Protein AF-A0A3B9G1D1-F1 (afdb_monomer_lite)

Secondary structure (DSSP, 8-state):
--SSS--SS-B-HHHHHTT---TTPPB----TT--SHHHHTS-TT--GGG-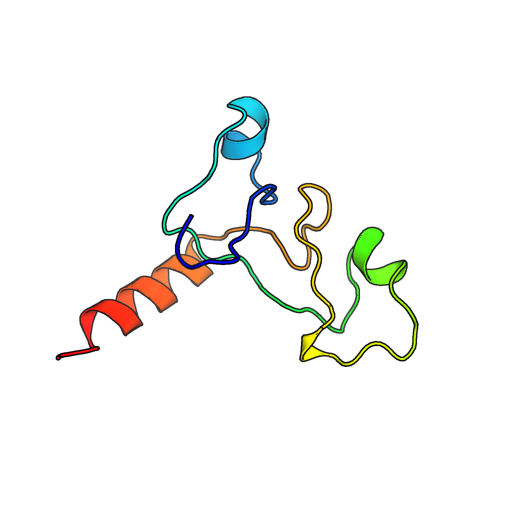---STT-HHHHBB-HHHHHHHHHHHTT---

Radius of gyration: 13.63 Å; chains: 1; bounding box: 31×37×28 Å

Structure (mmCIF, N/CA/C/O back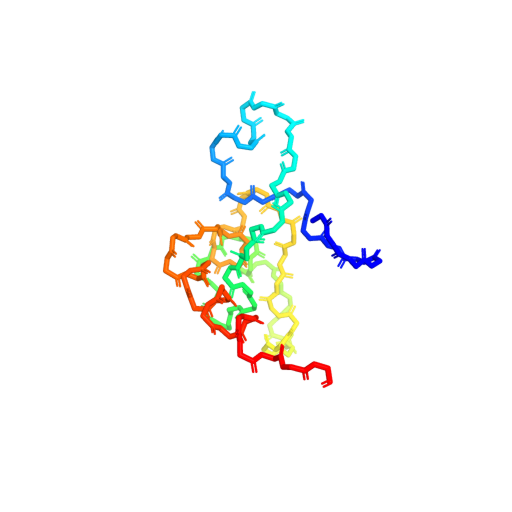bone):
data_AF-A0A3B9G1D1-F1
#
_entry.id   AF-A0A3B9G1D1-F1
#
loop_
_atom_site.group_PDB
_atom_site.id
_atom_site.type_symbol
_atom_site.label_atom_id
_atom_site.label_alt_id
_atom_site.label_comp_id
_atom_site.label_asym_id
_atom_site.label_entity_id
_atom_site.label_seq_id
_atom_site.pdbx_PDB_ins_code
_atom_site.Cartn_x
_atom_site.Cartn_y
_atom_site.Cartn_z
_atom_site.occupancy
_atom_site.B_iso_or_equiv
_atom_site.auth_seq_id
_atom_site.auth_comp_id
_atom_site.auth_asym_id
_atom_site.auth_atom_id
_atom_site.pdbx_PDB_model_num
ATOM 1 N N . GLY A 1 1 ? 1.272 -1.482 11.565 1.00 91.75 1 GLY A N 1
ATOM 2 C CA . GLY A 1 1 ? 1.151 -1.634 13.033 1.00 91.75 1 GLY A CA 1
ATOM 3 C C . GLY A 1 1 ? 0.996 -3.066 13.548 1.00 91.75 1 GLY A C 1
ATOM 4 O O . GLY A 1 1 ? 0.510 -3.212 14.658 1.00 91.75 1 GLY A O 1
ATOM 5 N N . PHE A 1 2 ? 1.403 -4.103 12.808 1.00 95.44 2 PHE A N 1
ATOM 6 C CA . PHE A 1 2 ? 1.445 -5.501 13.278 1.00 95.44 2 PHE A CA 1
ATOM 7 C C . PHE A 1 2 ? 2.688 -6.192 12.701 1.00 95.44 2 PHE A C 1
ATOM 9 O O . PHE A 1 2 ? 3.060 -5.900 11.566 1.00 95.44 2 PHE A O 1
ATOM 16 N N . GLY A 1 3 ? 3.301 -7.108 13.459 1.00 95.56 3 GLY A N 1
ATOM 17 C CA . GLY A 1 3 ? 4.582 -7.741 13.110 1.00 95.56 3 GLY A CA 1
ATOM 18 C C . GLY A 1 3 ? 5.805 -6.937 13.575 1.00 95.56 3 GLY A C 1
ATOM 19 O O . GLY A 1 3 ? 5.674 -5.810 14.047 1.00 95.56 3 GLY A O 1
ATOM 20 N N . SER A 1 4 ? 7.000 -7.527 13.463 1.00 97.00 4 SER A N 1
ATOM 21 C CA . SER A 1 4 ? 8.272 -6.889 13.853 1.00 97.00 4 SER A CA 1
ATOM 22 C C . SER A 1 4 ? 8.762 -5.834 12.857 1.00 97.00 4 SER A C 1
ATOM 24 O O . SER A 1 4 ? 9.543 -4.963 13.227 1.00 97.00 4 SER A O 1
ATOM 26 N N . ASN A 1 5 ? 8.297 -5.901 11.607 1.00 95.69 5 ASN A N 1
ATOM 27 C CA . ASN A 1 5 ? 8.537 -4.907 10.570 1.00 95.69 5 ASN A CA 1
ATOM 28 C C . ASN A 1 5 ? 7.212 -4.636 9.853 1.00 95.69 5 ASN A C 1
ATOM 30 O O . ASN A 1 5 ? 6.591 -5.559 9.325 1.00 95.69 5 ASN A O 1
ATOM 34 N N . THR A 1 6 ? 6.727 -3.401 9.919 1.00 96.00 6 THR A N 1
ATOM 35 C CA . THR A 1 6 ? 5.366 -3.045 9.514 1.00 96.00 6 THR A CA 1
ATOM 36 C C . THR A 1 6 ? 5.356 -1.649 8.899 1.00 96.00 6 THR A C 1
ATOM 38 O O . THR A 1 6 ? 6.129 -0.813 9.369 1.00 96.00 6 THR A O 1
ATOM 41 N N . PRO A 1 7 ? 4.484 -1.368 7.911 1.00 96.31 7 PRO A N 1
ATOM 42 C CA . PRO A 1 7 ? 4.388 -0.037 7.323 1.00 96.31 7 PRO A CA 1
ATOM 43 C C . PRO A 1 7 ? 4.136 1.031 8.390 1.00 96.31 7 PRO A C 1
ATOM 45 O O . PRO A 1 7 ? 3.262 0.869 9.260 1.00 96.31 7 PRO A O 1
ATOM 48 N N . SER A 1 8 ? 4.924 2.099 8.326 1.00 94.25 8 SER A N 1
ATOM 49 C CA . SER A 1 8 ? 4.988 3.162 9.327 1.00 94.25 8 SER A CA 1
ATOM 50 C C . SER A 1 8 ? 4.765 4.558 8.740 1.00 94.25 8 SER A C 1
ATOM 52 O O . SER A 1 8 ? 4.206 5.404 9.437 1.00 94.25 8 SER A O 1
ATOM 54 N N . ASP A 1 9 ? 5.077 4.774 7.457 1.00 96.38 9 ASP A N 1
ATOM 55 C CA . ASP A 1 9 ? 4.829 6.021 6.714 1.00 96.38 9 ASP A CA 1
ATOM 56 C C . ASP A 1 9 ? 3.913 5.737 5.512 1.00 96.38 9 ASP A C 1
ATOM 58 O O . ASP A 1 9 ? 4.268 5.938 4.359 1.00 96.38 9 ASP A O 1
ATOM 62 N N . VAL A 1 10 ? 2.716 5.209 5.781 1.00 97.50 10 VAL A N 1
ATOM 63 C CA . VAL A 1 10 ? 1.737 4.829 4.744 1.00 97.50 10 VAL A CA 1
ATOM 64 C C . VAL A 1 10 ? 1.265 6.032 3.917 1.00 97.50 10 VAL A C 1
ATOM 66 O O . VAL A 1 10 ? 1.027 7.112 4.469 1.00 97.50 10 VAL A O 1
ATOM 69 N N . HIS A 1 11 ? 1.019 5.844 2.613 1.00 98.38 11 HIS A N 1
ATOM 70 C CA . HIS A 1 11 ? 0.369 6.856 1.768 1.00 98.38 11 HIS A CA 1
ATOM 71 C C . HIS A 1 11 ? -1.113 6.984 2.161 1.00 98.38 11 HIS A C 1
ATOM 73 O O . HIS A 1 11 ? -2.008 6.358 1.598 1.00 98.38 11 HIS A O 1
ATOM 79 N N . SER A 1 12 ? -1.385 7.777 3.198 1.00 98.19 12 SER A N 1
ATOM 80 C CA . SER A 1 12 ? -2.727 8.127 3.659 1.00 98.19 12 SER A CA 1
ATOM 81 C C . SER A 1 12 ? -2.739 9.553 4.186 1.00 98.19 12 SER A C 1
ATOM 83 O O . SER A 1 12 ? -2.033 9.896 5.135 1.00 98.19 12 SER A O 1
ATOM 85 N N . ARG A 1 13 ? -3.594 10.397 3.600 1.00 98.12 13 ARG A N 1
ATOM 86 C CA . ARG A 1 13 ? -3.717 11.811 3.994 1.00 98.12 13 ARG A CA 1
ATOM 87 C C . ARG A 1 13 ? -4.099 11.969 5.464 1.00 98.12 13 ARG A C 1
ATOM 89 O O . ARG A 1 13 ? -3.559 12.836 6.140 1.00 98.12 13 ARG A O 1
ATOM 96 N N . VAL A 1 14 ? -5.002 11.123 5.965 1.00 96.31 14 VAL A N 1
ATOM 97 C CA . VAL A 1 14 ? -5.439 11.162 7.370 1.00 96.31 14 VAL A CA 1
ATOM 98 C C . VAL A 1 14 ? -4.289 10.773 8.295 1.00 96.31 14 VAL A C 1
ATOM 100 O O . VAL A 1 14 ? -4.023 11.494 9.255 1.00 96.31 14 VAL A O 1
ATOM 103 N N . ALA A 1 15 ? -3.582 9.682 7.981 1.00 96.31 15 ALA A N 1
ATOM 104 C CA . ALA A 1 15 ? -2.434 9.218 8.758 1.00 96.31 15 ALA A CA 1
ATOM 105 C C . ALA A 1 15 ? -1.327 10.281 8.809 1.00 96.31 15 ALA A C 1
ATOM 107 O O . ALA A 1 15 ? -0.862 10.643 9.891 1.00 96.31 15 ALA A O 1
ATOM 108 N N . LYS A 1 16 ? -0.991 10.865 7.651 1.00 97.69 16 LYS A N 1
ATOM 109 C CA . LYS A 1 16 ? 0.029 11.910 7.524 1.00 97.69 16 LYS A CA 1
ATOM 110 C C . LYS A 1 16 ? -0.340 13.177 8.284 1.00 97.69 16 LYS A C 1
ATOM 112 O O . LYS A 1 16 ? 0.456 13.669 9.076 1.00 97.69 16 LYS A O 1
ATOM 117 N N . ALA A 1 17 ? -1.562 13.679 8.099 1.00 97.88 17 ALA A N 1
ATOM 118 C CA . ALA A 1 17 ? -2.029 14.898 8.759 1.00 97.88 17 ALA A CA 1
ATOM 119 C C . ALA A 1 17 ? -2.108 14.754 10.285 1.00 97.88 17 ALA A C 1
ATOM 121 O O . ALA A 1 17 ? -1.934 15.729 11.013 1.00 97.88 17 ALA A O 1
ATOM 122 N N . LYS A 1 18 ? -2.389 13.544 10.779 1.00 96.50 18 LYS A N 1
ATOM 123 C CA . LYS A 1 18 ? -2.461 13.241 12.212 1.00 96.50 18 LYS A CA 1
ATOM 124 C C . LYS A 1 18 ? -1.145 12.732 12.795 1.00 96.50 18 LYS A C 1
ATOM 126 O O . LYS A 1 18 ? -1.110 12.475 13.994 1.00 96.50 18 LYS A O 1
ATOM 131 N N . ASN A 1 19 ? -0.100 12.595 11.977 1.00 94.88 19 ASN A N 1
ATOM 132 C CA . ASN A 1 19 ? 1.170 11.972 12.342 1.00 94.88 19 ASN A CA 1
ATOM 133 C C . ASN A 1 19 ? 0.963 10.660 13.121 1.00 94.88 19 ASN A C 1
ATOM 135 O O . ASN A 1 19 ? 1.442 10.491 14.243 1.00 94.88 19 ASN A O 1
ATOM 139 N N . THR A 1 20 ? 0.150 9.767 12.559 1.00 93.62 20 THR A N 1
ATOM 140 C CA . THR A 1 20 ? -0.269 8.528 13.216 1.00 93.62 20 THR A CA 1
ATOM 141 C C . THR A 1 20 ? -0.161 7.338 12.275 1.00 93.62 20 THR A C 1
ATOM 143 O O . THR A 1 20 ? -0.185 7.492 11.056 1.00 93.62 20 THR A O 1
ATOM 146 N N . SER A 1 21 ? -0.071 6.142 12.851 1.00 91.06 21 SER A N 1
ATOM 147 C CA . SER A 1 21 ? -0.121 4.894 12.088 1.00 91.06 21 SER A CA 1
ATOM 148 C C . SER A 1 21 ? -1.568 4.446 11.864 1.00 91.06 21 SER A C 1
ATOM 150 O O . SER A 1 21 ? -2.485 4.896 12.552 1.00 91.06 21 SER A O 1
ATOM 152 N N . LEU A 1 22 ? -1.776 3.517 10.928 1.00 94.88 22 LEU A N 1
ATOM 153 C CA . LEU A 1 22 ? -3.065 2.854 10.712 1.00 94.88 22 LEU A CA 1
ATOM 154 C C . LEU A 1 22 ? -2.955 1.357 11.051 1.00 94.88 22 LEU A C 1
ATOM 156 O O . LEU A 1 22 ? -2.730 0.536 10.157 1.00 94.88 22 LEU A O 1
ATOM 160 N N . PRO A 1 23 ? -3.059 0.960 12.334 1.00 95.50 23 PRO A N 1
ATOM 161 C CA . PRO A 1 23 ? -3.076 -0.451 12.706 1.00 95.50 23 PRO A CA 1
ATOM 162 C C . PRO A 1 23 ? -4.195 -1.205 11.979 1.00 95.50 23 PRO A C 1
ATOM 164 O O . PRO A 1 23 ? -5.333 -0.749 11.932 1.00 95.50 23 PRO A O 1
ATOM 167 N N . GLY A 1 24 ? -3.857 -2.362 11.405 1.00 95.50 24 GLY A N 1
ATOM 168 C CA . GLY A 1 24 ? -4.796 -3.216 10.672 1.00 95.50 24 GLY A CA 1
ATOM 169 C C . GLY A 1 24 ? -5.016 -2.829 9.208 1.00 95.50 24 GLY A C 1
ATOM 170 O O . GLY A 1 24 ? -5.642 -3.600 8.489 1.00 95.50 24 GLY A O 1
ATOM 171 N N . ALA A 1 25 ? -4.486 -1.690 8.748 1.00 96.62 25 ALA A N 1
ATOM 172 C CA . ALA A 1 25 ? -4.575 -1.313 7.344 1.00 96.62 25 ALA A CA 1
ATOM 173 C C . ALA A 1 25 ? -3.587 -2.114 6.482 1.00 96.62 25 ALA A C 1
ATOM 175 O O . ALA A 1 25 ? -2.387 -2.147 6.767 1.00 96.62 25 ALA A O 1
ATOM 176 N N . LEU A 1 26 ? -4.097 -2.722 5.410 1.00 98.19 26 LEU A N 1
ATOM 177 C CA . LEU A 1 26 ? -3.297 -3.352 4.364 1.00 98.19 26 LEU A CA 1
ATOM 178 C C . LEU A 1 26 ? -2.898 -2.321 3.300 1.00 98.19 26 LEU A C 1
ATOM 180 O O . LEU A 1 26 ? -3.762 -1.629 2.751 1.00 98.19 26 LEU A O 1
ATOM 184 N N . VAL A 1 27 ? -1.597 -2.245 3.022 1.00 98.44 27 VAL A N 1
ATOM 185 C CA . VAL A 1 27 ? -1.028 -1.481 1.902 1.00 98.44 27 VAL A CA 1
ATOM 186 C C . VAL A 1 27 ? -1.027 -2.316 0.620 1.00 98.44 27 VAL A C 1
ATOM 188 O O . VAL A 1 27 ? -1.117 -3.541 0.695 1.00 98.44 27 VAL A O 1
AT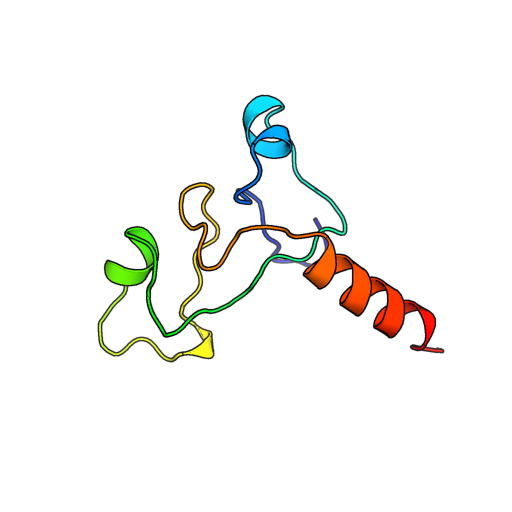OM 191 N N . GLY A 1 28 ? -0.909 -1.666 -0.540 1.00 98.25 28 GLY A N 1
ATOM 192 C CA . GLY A 1 28 ? -0.883 -2.340 -1.846 1.00 98.25 28 GLY A CA 1
ATOM 193 C C . GLY A 1 28 ? 0.197 -3.422 -1.965 1.00 98.25 28 GLY A C 1
ATOM 194 O O . GLY A 1 28 ? -0.083 -4.518 -2.449 1.00 98.25 28 GLY A O 1
ATOM 195 N N . GLY A 1 29 ? 1.396 -3.158 -1.440 1.00 98.44 29 GLY A N 1
ATOM 196 C CA . GLY A 1 29 ? 2.527 -4.083 -1.481 1.00 98.44 29 GLY A CA 1
ATOM 197 C C . GLY A 1 29 ? 3.439 -3.853 -2.691 1.00 98.44 29 GLY A C 1
ATOM 198 O O . GLY A 1 29 ? 3.375 -2.796 -3.310 1.00 98.44 29 GLY A O 1
ATOM 199 N N . PRO A 1 30 ? 4.347 -4.794 -3.004 1.00 98.38 30 PRO A N 1
ATOM 200 C CA . PRO A 1 30 ? 5.314 -4.607 -4.080 1.00 98.38 30 PRO A CA 1
ATOM 201 C C . PRO A 1 30 ? 4.669 -4.416 -5.459 1.00 98.38 30 PRO A C 1
ATOM 203 O O . PRO A 1 30 ? 3.801 -5.201 -5.843 1.00 98.38 30 PRO A O 1
ATOM 206 N N . ASP A 1 31 ? 5.161 -3.440 -6.223 1.00 98.00 31 ASP A N 1
ATOM 207 C CA . ASP A 1 31 ? 4.720 -3.140 -7.589 1.00 98.00 31 ASP A CA 1
ATOM 208 C C . ASP A 1 31 ? 5.916 -3.061 -8.549 1.00 98.00 31 ASP A C 1
ATOM 210 O O . ASP A 1 31 ? 6.736 -2.150 -8.476 1.00 98.00 31 ASP A O 1
ATOM 214 N N . SER A 1 32 ? 6.014 -4.010 -9.484 1.00 97.50 32 SER A N 1
ATOM 215 C CA . SER A 1 32 ? 7.094 -4.051 -10.477 1.00 97.50 32 SER A CA 1
ATOM 216 C C . SER A 1 32 ? 6.937 -3.064 -11.635 1.00 97.50 32 SER A C 1
ATOM 218 O O . SER A 1 32 ? 7.882 -2.931 -12.416 1.00 97.50 32 SER A O 1
ATOM 220 N N . TYR A 1 33 ? 5.784 -2.406 -11.779 1.00 97.56 33 TYR A N 1
ATOM 221 C CA . TYR A 1 33 ? 5.562 -1.411 -12.832 1.00 97.56 33 TYR A CA 1
ATOM 222 C C . TYR A 1 33 ? 6.245 -0.074 -12.539 1.00 97.56 33 TYR A C 1
ATOM 224 O O . TYR A 1 33 ? 6.541 0.662 -13.479 1.00 97.56 33 TYR A O 1
ATOM 232 N N . ARG A 1 34 ? 6.632 0.169 -11.276 1.00 97.00 34 ARG A N 1
ATOM 233 C CA . ARG A 1 34 ? 7.363 1.369 -10.840 1.00 97.00 34 ARG A CA 1
ATOM 234 C C . ARG A 1 34 ? 6.580 2.636 -11.172 1.00 97.00 34 ARG A C 1
ATOM 236 O O . ARG A 1 34 ? 7.084 3.558 -11.820 1.00 97.00 34 ARG A O 1
ATOM 243 N N . ASP A 1 35 ? 5.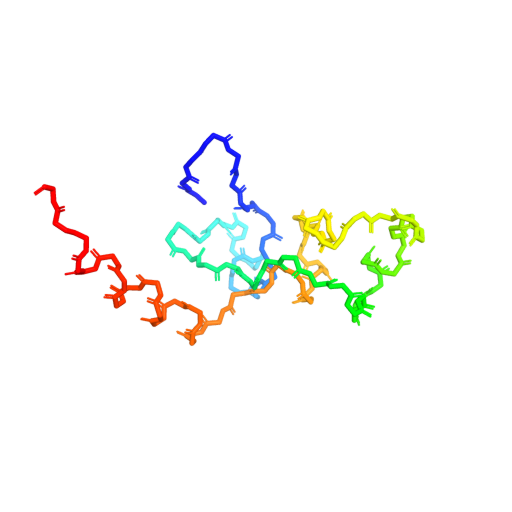327 2.671 -10.747 1.00 97.94 35 ASP A N 1
ATOM 244 C CA . ASP A 1 35 ? 4.417 3.739 -11.151 1.00 97.94 35 ASP A CA 1
ATOM 245 C C . ASP A 1 35 ? 4.690 5.075 -10.429 1.00 97.94 35 ASP A C 1
ATOM 247 O O . ASP A 1 35 ? 4.251 6.128 -10.896 1.00 97.94 35 ASP A O 1
ATOM 251 N N . ASP A 1 36 ? 5.490 5.082 -9.352 1.00 98.31 36 ASP A N 1
ATOM 252 C CA . ASP A 1 36 ? 5.876 6.298 -8.621 1.00 98.31 36 ASP A CA 1
ATOM 253 C C .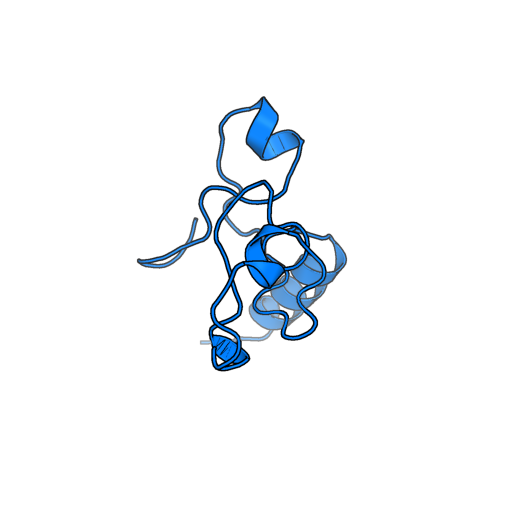 ASP A 1 36 ? 7.381 6.632 -8.674 1.00 98.31 36 ASP A C 1
ATOM 255 O O . ASP A 1 36 ? 8.239 5.805 -8.975 1.00 98.31 36 ASP A O 1
ATOM 259 N N . LYS A 1 37 ? 7.729 7.885 -8.349 1.00 98.31 37 LYS A N 1
ATOM 260 C CA . LYS A 1 37 ? 9.118 8.373 -8.420 1.00 98.31 37 LYS A CA 1
ATOM 261 C C . LYS A 1 37 ? 10.084 7.610 -7.511 1.00 98.31 37 LYS A C 1
ATOM 263 O O . LYS A 1 37 ? 11.266 7.528 -7.837 1.00 98.31 37 LYS A O 1
ATOM 268 N N . LEU A 1 38 ? 9.622 7.106 -6.365 1.00 98.19 38 LEU A N 1
ATOM 269 C CA . LEU A 1 38 ? 10.495 6.399 -5.431 1.00 98.19 38 LEU A CA 1
ATOM 270 C C . LEU A 1 38 ? 10.809 4.997 -5.951 1.00 98.19 38 LEU A C 1
ATOM 272 O O . LEU A 1 38 ? 11.967 4.588 -5.946 1.00 98.19 38 LEU A O 1
ATOM 276 N N . THR A 1 39 ? 9.809 4.286 -6.465 1.00 97.81 39 THR A N 1
ATOM 277 C CA . THR A 1 39 ? 9.993 2.964 -7.084 1.00 97.81 39 THR A CA 1
ATOM 278 C C . THR A 1 39 ? 10.790 3.034 -8.388 1.00 97.81 39 THR A C 1
ATOM 280 O O . THR A 1 39 ? 11.604 2.151 -8.669 1.00 97.81 39 THR A O 1
ATOM 283 N N . GLN A 1 40 ? 10.657 4.118 -9.155 1.00 98.12 40 GLN A N 1
ATOM 284 C CA . GLN A 1 40 ? 11.507 4.397 -10.322 1.00 98.12 40 GLN A CA 1
ATOM 285 C C . GLN A 1 40 ? 12.976 4.616 -9.948 1.00 98.12 40 GLN A C 1
ATOM 287 O O . GLN A 1 40 ? 13.854 4.305 -10.746 1.00 98.12 40 GLN A O 1
ATOM 292 N N . ALA A 1 41 ? 13.259 5.110 -8.739 1.00 98.00 41 ALA A N 1
ATOM 293 C CA . ALA A 1 41 ? 14.621 5.324 -8.256 1.00 98.00 41 ALA A CA 1
ATOM 294 C C . ALA A 1 41 ? 15.297 4.049 -7.709 1.00 98.00 41 ALA A C 1
ATOM 296 O O . ALA A 1 41 ? 16.490 4.074 -7.397 1.00 98.00 41 ALA A O 1
ATOM 297 N N . LEU A 1 42 ? 14.567 2.936 -7.572 1.00 96.94 42 LEU A N 1
ATOM 298 C CA . LEU A 1 42 ? 15.146 1.655 -7.159 1.00 96.94 42 LEU A CA 1
ATOM 299 C C . LEU A 1 42 ? 16.039 1.065 -8.265 1.00 96.94 42 LEU A C 1
ATOM 301 O O . LEU A 1 42 ? 15.776 1.295 -9.445 1.00 96.94 42 LEU A O 1
ATOM 305 N N . PRO A 1 43 ? 17.052 0.244 -7.928 1.00 97.75 43 PRO A N 1
ATOM 306 C CA . PRO A 1 43 ? 17.926 -0.387 -8.918 1.00 97.75 43 PRO A CA 1
ATOM 307 C C . PRO A 1 43 ? 17.154 -1.139 -10.007 1.00 97.75 43 PRO A C 1
ATOM 309 O O . PRO A 1 43 ? 16.223 -1.880 -9.690 1.00 97.75 43 PRO A O 1
ATOM 312 N N . ASP A 1 44 ? 17.561 -1.014 -11.272 1.00 95.38 44 ASP A N 1
ATOM 313 C CA . ASP A 1 44 ? 16.893 -1.653 -12.422 1.00 95.38 44 ASP A CA 1
ATOM 314 C C . ASP A 1 44 ? 16.744 -3.174 -12.265 1.00 95.38 44 ASP A C 1
ATOM 316 O O . ASP A 1 44 ? 15.732 -3.753 -12.654 1.00 95.38 44 ASP A O 1
ATOM 320 N N . ASN A 1 45 ? 17.722 -3.818 -11.623 1.00 96.38 45 ASN A N 1
ATOM 321 C CA . ASN A 1 45 ? 17.760 -5.259 -11.377 1.00 96.38 45 ASN A CA 1
ATOM 322 C C . ASN A 1 45 ? 17.080 -5.700 -10.066 1.00 96.38 45 ASN A C 1
ATOM 324 O O . ASN A 1 45 ? 17.274 -6.838 -9.628 1.00 96.38 45 ASN A O 1
ATOM 328 N N . MET A 1 46 ? 16.321 -4.824 -9.405 1.00 97.19 46 MET A N 1
ATOM 329 C CA . MET A 1 46 ? 15.626 -5.171 -8.170 1.00 97.19 46 MET A CA 1
ATOM 330 C C . MET A 1 46 ? 14.563 -6.260 -8.421 1.00 97.19 46 MET A C 1
ATOM 332 O O . MET A 1 46 ? 13.713 -6.093 -9.296 1.00 97.19 46 MET A O 1
ATOM 336 N N . PRO A 1 47 ? 14.568 -7.371 -7.654 1.00 98.12 47 PRO A N 1
ATOM 337 C CA . PRO A 1 47 ? 13.553 -8.411 -7.792 1.00 98.12 47 PRO A CA 1
ATOM 338 C C . PRO A 1 47 ? 12.133 -7.866 -7.556 1.00 98.12 47 PRO A C 1
ATOM 340 O O . PRO A 1 47 ? 11.960 -7.091 -6.613 1.00 98.12 47 PRO A O 1
ATOM 343 N N . PRO A 1 48 ? 11.102 -8.324 -8.298 1.00 98.06 48 PRO A N 1
ATOM 344 C CA . PRO A 1 48 ? 9.732 -7.809 -8.179 1.00 98.06 48 PRO A CA 1
ATOM 345 C C . PRO A 1 48 ? 9.179 -7.808 -6.748 1.00 98.06 48 PRO A C 1
ATOM 347 O O . PRO A 1 48 ? 8.629 -6.816 -6.292 1.00 98.06 48 PRO A O 1
ATOM 350 N N . ALA A 1 49 ? 9.418 -8.880 -5.986 1.00 98.25 49 ALA A N 1
ATOM 351 C CA . ALA A 1 49 ? 8.962 -8.993 -4.598 1.00 98.25 49 ALA A CA 1
ATOM 352 C C . ALA A 1 49 ? 9.645 -8.010 -3.622 1.00 98.25 49 ALA A C 1
ATOM 354 O O . ALA A 1 49 ? 9.211 -7.882 -2.481 1.00 98.25 49 ALA A O 1
ATOM 355 N N . LYS A 1 50 ? 10.728 -7.347 -4.045 1.00 98.00 50 LYS A N 1
ATOM 356 C CA . LYS A 1 50 ? 11.434 -6.311 -3.279 1.00 98.00 50 LYS A CA 1
ATOM 357 C C . LYS A 1 50 ? 11.118 -4.893 -3.761 1.00 98.00 50 LYS A C 1
ATOM 359 O O . LYS A 1 50 ? 11.651 -3.954 -3.181 1.00 98.00 50 LYS A O 1
ATOM 364 N N . MET A 1 51 ? 10.272 -4.729 -4.781 1.00 98.38 51 MET A N 1
ATOM 365 C CA . MET A 1 51 ? 9.890 -3.427 -5.331 1.00 98.38 51 MET A CA 1
ATOM 366 C C . MET A 1 51 ? 8.853 -2.731 -4.439 1.00 98.38 51 MET A C 1
ATOM 368 O O . MET A 1 51 ? 7.693 -2.591 -4.803 1.00 98.38 51 MET A O 1
ATOM 372 N N . TYR A 1 52 ? 9.259 -2.375 -3.224 1.00 98.38 52 TYR A N 1
ATOM 373 C CA . TYR A 1 52 ? 8.407 -1.794 -2.190 1.00 98.38 52 TYR A CA 1
ATOM 374 C C . TYR A 1 52 ? 9.199 -0.771 -1.378 1.00 98.38 52 TYR A C 1
ATOM 376 O O . TYR A 1 52 ? 10.359 -1.017 -1.033 1.00 98.38 52 TYR A O 1
ATOM 384 N N . ILE A 1 53 ? 8.568 0.352 -1.037 1.00 98.38 53 ILE A N 1
ATOM 385 C CA . ILE A 1 53 ? 9.167 1.399 -0.205 1.00 98.38 53 ILE A CA 1
ATOM 386 C C . ILE A 1 53 ? 8.149 1.848 0.844 1.00 98.38 53 ILE A C 1
ATOM 388 O O . ILE A 1 53 ? 7.078 2.337 0.500 1.00 98.38 53 ILE A O 1
ATOM 392 N N . ASP A 1 54 ? 8.504 1.753 2.131 1.00 97.75 54 ASP A N 1
ATOM 393 C CA . ASP A 1 54 ? 7.696 2.334 3.213 1.00 97.75 54 ASP A CA 1
ATOM 394 C C . ASP A 1 54 ? 7.919 3.853 3.281 1.00 97.75 54 ASP A C 1
ATOM 396 O O . ASP A 1 54 ? 8.777 4.342 4.015 1.00 97.75 54 ASP A O 1
ATOM 400 N N . SER A 1 55 ? 7.195 4.595 2.445 1.00 97.69 55 SER A N 1
ATOM 401 C CA . SER A 1 55 ? 7.212 6.057 2.413 1.00 97.69 55 SER A CA 1
ATOM 402 C C . SER A 1 55 ? 5.851 6.616 2.019 1.00 97.69 55 SER A C 1
ATOM 404 O O . SER A 1 55 ? 5.165 6.040 1.170 1.00 97.69 55 SER A O 1
ATOM 406 N N . PHE A 1 56 ? 5.494 7.775 2.580 1.00 97.94 56 PHE A N 1
ATOM 407 C CA . PHE A 1 56 ? 4.243 8.458 2.270 1.00 97.94 56 PHE A CA 1
ATOM 408 C C . PHE A 1 56 ? 4.165 8.809 0.789 1.00 97.94 56 PHE A C 1
ATOM 410 O O . PHE A 1 56 ? 3.081 8.797 0.231 1.00 97.94 56 PHE A O 1
ATOM 417 N N . ASP A 1 57 ? 5.285 9.099 0.131 1.00 98.19 57 ASP A N 1
ATOM 418 C CA . ASP A 1 57 ? 5.280 9.481 -1.281 1.00 98.19 57 ASP A CA 1
ATOM 419 C C . ASP A 1 57 ? 5.248 8.270 -2.236 1.00 98.19 57 ASP A C 1
ATOM 421 O O . ASP A 1 57 ? 5.075 8.458 -3.442 1.00 98.19 57 ASP A O 1
ATOM 425 N N . SER A 1 58 ? 5.365 7.031 -1.729 1.00 98.50 58 SER A N 1
ATOM 426 C CA . SER A 1 58 ? 5.264 5.812 -2.546 1.00 98.50 58 SER A CA 1
ATOM 427 C C . SER A 1 58 ? 3.826 5.301 -2.607 1.00 98.50 58 SER A C 1
ATOM 429 O O . SER A 1 58 ? 3.462 4.284 -2.018 1.00 98.50 58 SER A O 1
ATOM 431 N N . TRP A 1 59 ? 2.973 6.030 -3.318 1.00 98.31 59 TRP A N 1
ATOM 432 C CA . TRP A 1 59 ? 1.569 5.653 -3.490 1.00 98.31 59 TRP A CA 1
ATOM 433 C C . TRP A 1 59 ? 1.392 4.339 -4.264 1.00 98.31 59 TRP A C 1
ATOM 435 O O . TRP A 1 59 ? 0.437 3.618 -3.992 1.00 98.31 59 TRP A O 1
ATOM 445 N N . SER A 1 60 ? 2.316 3.975 -5.164 1.00 98.50 60 SER A N 1
ATOM 446 C CA . SER A 1 60 ? 2.181 2.742 -5.956 1.00 98.50 60 SER A CA 1
ATOM 447 C C . SER A 1 60 ? 2.364 1.474 -5.116 1.00 98.50 60 SER A C 1
ATOM 449 O O . SER A 1 60 ? 1.754 0.452 -5.416 1.00 98.50 60 SER A O 1
ATOM 451 N N . THR A 1 61 ? 3.135 1.547 -4.019 1.00 98.56 61 THR A N 1
ATOM 452 C CA . THR A 1 61 ? 3.440 0.372 -3.177 1.00 98.56 61 THR A CA 1
ATOM 453 C C . THR A 1 61 ? 2.899 0.456 -1.751 1.00 98.56 61 THR A C 1
ATOM 455 O O . THR A 1 61 ? 2.646 -0.573 -1.118 1.00 98.56 61 THR A O 1
ATOM 458 N N . ASN A 1 62 ? 2.683 1.667 -1.230 1.00 98.50 62 ASN A N 1
ATOM 459 C CA . ASN A 1 62 ? 2.428 1.912 0.191 1.00 98.50 62 ASN A CA 1
ATOM 460 C C . ASN A 1 62 ? 1.097 2.637 0.477 1.00 98.50 62 ASN A C 1
ATOM 462 O O . ASN A 1 62 ? 0.868 3.109 1.595 1.00 98.50 62 ASN A O 1
ATOM 466 N N . GLU A 1 63 ? 0.203 2.745 -0.514 1.00 98.44 63 GLU A N 1
ATOM 467 C CA . GLU A 1 63 ? -1.162 3.259 -0.327 1.00 98.44 63 GLU A CA 1
ATOM 468 C C . GLU A 1 63 ? -2.103 2.206 0.269 1.00 98.44 63 GLU A C 1
ATOM 470 O O . GLU A 1 63 ? -1.994 1.007 0.010 1.00 98.44 63 GLU A O 1
ATOM 475 N N . VAL A 1 64 ? -3.053 2.677 1.081 1.00 98.19 64 VAL A N 1
ATOM 476 C CA . VAL A 1 64 ? -4.126 1.865 1.666 1.00 98.19 64 VAL A CA 1
ATOM 477 C C . VAL A 1 64 ? -5.424 2.073 0.893 1.00 98.19 64 VAL A C 1
ATOM 479 O O . VAL A 1 64 ? -5.774 3.195 0.534 1.00 98.19 64 VAL A O 1
ATOM 482 N N . ALA A 1 65 ? -6.199 1.006 0.703 1.00 98.31 65 ALA A N 1
ATOM 483 C CA . ALA A 1 65 ? -7.488 1.095 0.024 1.00 98.31 65 ALA A CA 1
ATOM 484 C C . ALA A 1 65 ? -8.555 0.220 0.685 1.00 98.31 65 ALA A C 1
ATOM 486 O O . ALA A 1 65 ? -8.266 -0.826 1.274 1.00 98.31 65 ALA A O 1
ATOM 487 N N . VAL A 1 66 ? -9.823 0.629 0.570 1.00 98.31 66 VAL A N 1
ATOM 488 C CA . VAL A 1 66 ? -10.959 -0.127 1.128 1.00 98.31 66 VAL A CA 1
ATOM 489 C C . VAL A 1 66 ? -11.046 -1.539 0.548 1.00 98.31 66 VAL A C 1
ATOM 491 O O . VAL A 1 66 ? -11.360 -2.478 1.273 1.00 98.31 66 VAL A O 1
ATOM 494 N N . TYR A 1 67 ? -10.699 -1.717 -0.728 1.00 98.06 67 TYR A N 1
ATOM 495 C CA . TYR A 1 67 ? -10.769 -3.016 -1.389 1.00 98.06 67 TYR A CA 1
ATOM 496 C C . TYR A 1 67 ? -9.625 -3.958 -0.977 1.00 98.06 67 TYR A C 1
ATOM 498 O O . TYR A 1 67 ? -9.890 -5.149 -0.817 1.00 98.06 67 TYR A O 1
ATOM 506 N N . TYR A 1 68 ? -8.424 -3.453 -0.655 1.00 98.44 68 TYR A N 1
ATOM 507 C CA . TYR A 1 68 ? -7.367 -4.260 -0.017 1.00 98.44 68 TYR A CA 1
ATOM 508 C C . TYR A 1 68 ? -7.824 -4.786 1.347 1.00 98.44 68 TYR A C 1
ATOM 510 O O . TYR A 1 68 ? -7.761 -5.983 1.630 1.00 98.44 68 TYR A O 1
ATOM 518 N N . ASN A 1 69 ? -8.368 -3.893 2.175 1.00 98.31 69 ASN A N 1
ATOM 519 C CA . ASN A 1 69 ? -8.819 -4.243 3.519 1.00 98.31 69 ASN A CA 1
ATOM 520 C C . ASN A 1 69 ? -10.036 -5.179 3.505 1.00 98.31 69 ASN A C 1
ATOM 522 O O . ASN A 1 69 ? -10.124 -6.079 4.337 1.00 98.31 69 ASN A O 1
ATOM 526 N N . SER A 1 70 ? -10.949 -5.024 2.541 1.00 98.19 70 SER A N 1
ATOM 527 C CA . SER A 1 70 ? -12.115 -5.905 2.411 1.00 98.19 70 SER A CA 1
ATOM 528 C C . SER A 1 70 ? -11.721 -7.369 2.177 1.00 98.19 70 SER A C 1
ATOM 530 O O . SER A 1 70 ? -12.270 -8.265 2.823 1.00 98.19 70 SER A O 1
ATOM 532 N N . ALA A 1 71 ? -10.720 -7.611 1.324 1.00 97.56 71 ALA A N 1
ATOM 533 C CA . ALA A 1 71 ? -10.201 -8.946 1.052 1.00 97.56 71 ALA A CA 1
ATOM 534 C C . ALA A 1 71 ? -9.461 -9.520 2.270 1.00 97.56 71 ALA A C 1
ATOM 536 O O . ALA A 1 71 ? -9.690 -10.675 2.637 1.00 97.56 71 ALA A O 1
ATOM 537 N N . LEU A 1 72 ? -8.640 -8.703 2.943 1.00 96.94 72 LEU A N 1
ATOM 538 C CA . LEU A 1 72 ? -7.938 -9.109 4.163 1.00 96.94 72 LEU A CA 1
ATOM 539 C C . LEU A 1 72 ? -8.916 -9.564 5.254 1.00 96.94 72 LEU A C 1
ATOM 541 O O . LEU A 1 72 ? -8.759 -10.649 5.809 1.00 96.94 72 LEU A O 1
ATOM 545 N N . ILE A 1 73 ? -9.954 -8.771 5.534 1.00 97.06 73 ILE A N 1
ATOM 546 C CA . ILE A 1 73 ? -10.970 -9.099 6.546 1.00 97.06 73 ILE A CA 1
ATOM 547 C C . ILE A 1 73 ? -11.703 -10.394 6.177 1.00 97.06 73 ILE A C 1
ATOM 549 O O . ILE A 1 73 ? -11.919 -11.252 7.035 1.00 97.06 73 ILE A O 1
ATOM 553 N N . HIS A 1 74 ? -12.057 -10.567 4.900 1.00 96.50 74 HIS A N 1
ATOM 554 C CA . HIS A 1 74 ? -12.722 -11.778 4.426 1.00 96.50 74 HIS A CA 1
ATOM 555 C C . HIS A 1 74 ? -11.880 -13.042 4.652 1.00 96.50 74 HIS A C 1
ATOM 557 O O . HIS A 1 74 ? -12.432 -14.075 5.049 1.00 96.50 74 HIS A O 1
ATOM 563 N N . MET A 1 75 ? -10.571 -12.956 4.397 1.00 96.50 75 MET A N 1
ATOM 564 C CA . MET A 1 75 ? -9.614 -14.039 4.624 1.00 96.50 75 MET A CA 1
ATOM 565 C C . MET A 1 75 ? -9.451 -14.327 6.119 1.00 96.50 75 MET A C 1
ATOM 567 O O . MET A 1 75 ? -9.623 -15.471 6.534 1.00 96.50 75 MET A O 1
ATOM 571 N N . LEU A 1 76 ? -9.171 -13.304 6.934 1.00 95.50 76 LEU A N 1
ATOM 572 C CA . LEU A 1 76 ? -8.950 -13.461 8.377 1.00 95.50 76 LEU A CA 1
ATOM 573 C C . LEU A 1 76 ? -10.158 -14.087 9.082 1.00 95.50 76 LEU A C 1
ATOM 575 O O . LEU A 1 76 ? -9.980 -14.965 9.915 1.00 95.50 76 LEU A O 1
ATOM 579 N N . GLY A 1 77 ? -11.387 -13.727 8.696 1.00 96.19 77 GLY A N 1
ATOM 580 C CA . GLY A 1 77 ? -12.605 -14.330 9.256 1.00 96.19 77 GLY A CA 1
ATOM 581 C C . GLY A 1 77 ? -12.823 -15.812 8.910 1.00 96.19 77 GLY A C 1
ATOM 582 O O . GLY A 1 77 ? -13.777 -16.415 9.398 1.00 96.19 77 GLY A O 1
ATOM 583 N N . ARG A 1 78 ? -11.987 -16.399 8.043 1.00 95.56 78 ARG A N 1
ATOM 584 C CA . ARG A 1 78 ? -12.047 -17.812 7.623 1.00 95.56 78 ARG A CA 1
ATOM 585 C C . ARG A 1 78 ? -10.872 -18.644 8.104 1.00 95.56 78 ARG A C 1
ATOM 587 O O . ARG A 1 78 ? -10.959 -19.868 8.045 1.00 95.56 78 ARG A O 1
ATOM 594 N N . ILE A 1 79 ? -9.804 -18.004 8.564 1.00 93.00 79 ILE A N 1
ATOM 595 C CA . ILE A 1 79 ? -8.713 -18.706 9.226 1.00 93.00 79 ILE A CA 1
ATOM 596 C C . ILE A 1 79 ? -9.251 -19.114 10.598 1.00 93.00 79 ILE A C 1
ATOM 598 O O . ILE A 1 79 ? -9.521 -18.269 11.446 1.00 93.00 79 ILE A O 1
ATOM 602 N N . LYS A 1 80 ? -9.509 -20.413 10.759 1.00 72.94 80 LYS A N 1
ATOM 603 C CA . LYS A 1 80 ? -9.791 -21.029 12.054 1.00 72.94 80 LYS A CA 1
ATOM 604 C C . LYS A 1 80 ? -8.479 -21.574 12.600 1.00 72.94 80 LYS A C 1
ATOM 606 O O . LYS A 1 80 ? -7.693 -22.110 11.817 1.00 72.94 80 LYS A O 1
ATOM 611 N N . ASP A 1 81 ? -8.292 -21.422 13.903 1.00 66.44 81 ASP A N 1
ATOM 612 C CA . ASP A 1 81 ? -7.252 -22.132 14.647 1.00 66.44 81 ASP A CA 1
ATOM 613 C C . ASP A 1 81 ? -7.462 -23.655 14.581 1.00 66.44 81 ASP A C 1
ATOM 615 O O . ASP A 1 81 ? -8.642 -24.095 14.558 1.00 66.44 81 ASP A O 1
#

Foldseek 3Di:
DDDPDDQQAAQDPVCVVVVHDDPLFDWQAFDPVQPFPVLVPDDPPDDRNRSADSHNRPNVHRYTDPVRSVVVVVVVVPDDD

pLDDT: mean 96.44, std 4.56, range [66.44, 98.56]

Sequence (81 aa):
GFGSNTPSDVHSRVAKAKNTSLPGALVG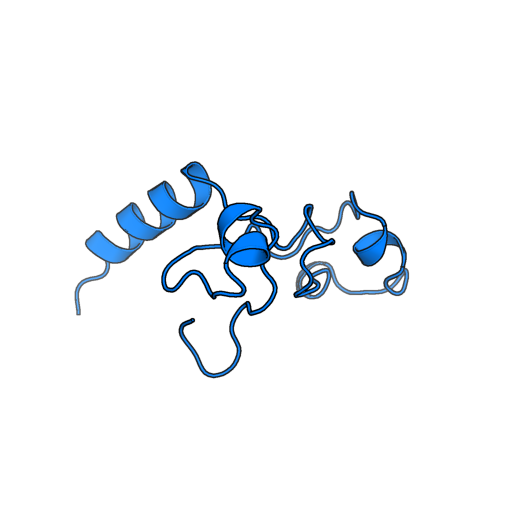GPDSYRDDKLTQALPDNMPPAKMYIDSFDSWSTNEVAVYYNSALIHMLGRIKD